Protein AF-A0A8W7PNG7-F1 (afdb_monomer)

Organism: Anopheles coluzzii (NCBI:txid1518534)

Sequence (79 aa):
MIFHFAVMAADKANKIGCAISQWPENGNPYLYLVCNYSFTDIVGLPMYAKGEPCSGCTKGCNSAYEGLCNPDEPVSVPY

Radius of gyration: 16.41 Å; Cα contacts (8 Å, |Δi|>4): 103; chains: 1; bounding box: 40×31×42 Å

Secondary structure (DSSP, 8-state):
--HHHHHHT-TT---EEEEEEEEEETTEEEEEEEEEESS---TTS-SS--SSTTTT-SS-B-SSSTT-B-TT-------

InterPro domains:
  IPR035940 CAP superfamily [G3DSA:3.40.33.10] (1-77)
  IPR035940 CAP superfamily [SSF55797] (1-51)

Nearest PDB structures (foldseek):
  3u3n-assembly1_C  TM=9.551E-01  e=9.256E-03  Tabanus yao
  6xbw-assembly1_H  TM=4.512E-01  e=3.102E+00  Bos taurus
  8trj-assembly1_A  TM=4.825E-01  e=6.734E+00  Rattus
  7usy-assembly1_J  TM=6.500E-01  e=9.302E+00  Caenorhabditis elegans

pLDDT: mean 91.66, std 8.21, range [55.72, 98.19]

Solvent-accessible surface area (backbone atoms only — not comparable to full-atom values): 5208 Å² total; per-residue (Å²): 131,58,67,71,53,46,41,73,60,22,70,52,40,90,48,74,52,72,51,77,50,74,51,74,57,98,89,40,85,43,76,48,80,49,73,50,55,71,39,73,82,49,94,93,54,76,53,51,86,88,74,66,71,36,74,84,42,89,68,37,62,27,90,88,44,84,66,33,51,31,94,84,46,85,69,72,77,91,127

Foldseek 3Di:
DVQVVLLVQALLWLDKDKDWDWDDDPNDIDIDIDMDTPDGDDPPDHRDDDDDQCPPFPQGADPVDTSDHDSPTDRDDDD

Structure (mmCIF, N/CA/C/O backbone):
data_AF-A0A8W7PNG7-F1
#
_entry.id   AF-A0A8W7PNG7-F1
#
loop_
_atom_site.group_PDB
_atom_site.id
_atom_site.type_symbol
_atom_site.label_atom_id
_atom_site.label_alt_id
_atom_site.label_comp_id
_atom_site.label_asym_id
_atom_site.label_entity_id
_atom_site.label_seq_id
_atom_site.pdbx_PDB_ins_code
_atom_site.Cartn_x
_atom_site.Cartn_y
_atom_site.Cartn_z
_atom_site.occupancy
_atom_site.B_iso_or_equiv
_atom_site.auth_seq_id
_atom_site.auth_comp_id
_atom_site.auth_asym_id
_atom_site.auth_atom_id
_atom_site.pdbx_PDB_model_num
ATOM 1 N N . MET A 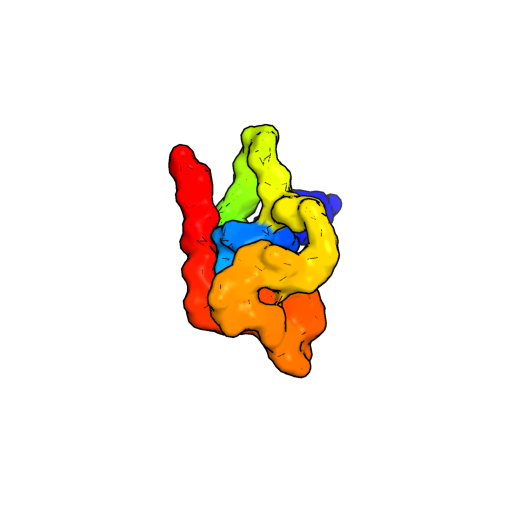1 1 ? 15.294 4.746 0.904 1.00 59.38 1 MET A N 1
ATOM 2 C CA . MET A 1 1 ? 14.194 3.950 0.317 1.00 59.38 1 MET A CA 1
ATOM 3 C C . MET A 1 1 ? 12.921 4.130 1.153 1.00 59.38 1 MET A C 1
ATOM 5 O O . MET A 1 1 ? 12.455 3.183 1.761 1.00 59.38 1 MET A O 1
ATOM 9 N N . ILE A 1 2 ? 12.395 5.358 1.254 1.00 77.50 2 ILE A N 1
ATOM 10 C CA . ILE A 1 2 ? 11.266 5.670 2.157 1.00 77.50 2 ILE A CA 1
ATOM 11 C C . ILE A 1 2 ? 9.920 5.686 1.427 1.00 77.50 2 ILE A C 1
ATOM 13 O O . ILE A 1 2 ? 8.949 5.155 1.942 1.00 77.50 2 ILE A O 1
ATOM 17 N N . PHE A 1 3 ? 9.900 6.190 0.192 1.00 78.94 3 PHE A N 1
ATOM 18 C CA . PHE A 1 3 ? 8.706 6.299 -0.650 1.00 78.94 3 PHE A CA 1
ATOM 19 C C . PHE A 1 3 ? 8.029 4.944 -0.914 1.00 78.94 3 PHE A C 1
ATOM 21 O O . PHE A 1 3 ? 6.838 4.785 -0.671 1.00 78.94 3 PHE A O 1
ATOM 28 N N . HIS A 1 4 ? 8.810 3.932 -1.314 1.00 88.38 4 HIS A N 1
ATOM 29 C CA . HIS A 1 4 ? 8.292 2.580 -1.553 1.00 88.38 4 HIS A CA 1
ATOM 30 C C . HIS A 1 4 ? 7.650 1.970 -0.301 1.00 88.38 4 HIS A C 1
ATOM 32 O O . HIS A 1 4 ? 6.597 1.355 -0.390 1.00 88.38 4 HIS A O 1
ATOM 38 N N . PHE A 1 5 ? 8.268 2.148 0.871 1.00 90.00 5 PHE A N 1
ATOM 39 C CA . PHE A 1 5 ? 7.685 1.677 2.126 1.00 90.00 5 PHE A CA 1
ATOM 40 C C . PHE A 1 5 ? 6.424 2.460 2.490 1.00 90.00 5 PHE A C 1
ATOM 42 O O . PHE A 1 5 ? 5.433 1.869 2.901 1.00 90.00 5 PHE A O 1
ATOM 49 N N . ALA A 1 6 ? 6.460 3.780 2.313 1.00 91.19 6 ALA A N 1
ATOM 50 C CA . ALA A 1 6 ? 5.365 4.659 2.672 1.00 91.19 6 ALA A CA 1
ATOM 51 C C . ALA A 1 6 ? 4.076 4.249 1.944 1.00 91.19 6 ALA A C 1
ATOM 53 O O . ALA A 1 6 ? 3.084 3.975 2.608 1.00 91.19 6 ALA A O 1
ATOM 54 N N . VAL A 1 7 ? 4.113 4.075 0.618 1.00 91.81 7 VAL A N 1
ATOM 55 C CA . VAL A 1 7 ? 2.923 3.655 -0.144 1.00 91.81 7 VAL A CA 1
ATOM 56 C C . VAL A 1 7 ? 2.422 2.253 0.240 1.00 91.81 7 VAL A C 1
ATOM 58 O O . VAL A 1 7 ? 1.216 2.025 0.262 1.00 91.81 7 VAL A O 1
ATOM 61 N N . MET A 1 8 ? 3.319 1.329 0.615 1.00 93.44 8 MET A N 1
ATOM 62 C CA . MET A 1 8 ? 2.936 -0.005 1.104 1.00 93.44 8 MET A CA 1
ATOM 63 C C . MET A 1 8 ? 2.238 0.033 2.469 1.00 93.44 8 MET A C 1
ATOM 65 O O . MET A 1 8 ? 1.419 -0.833 2.755 1.00 93.44 8 MET A O 1
ATOM 69 N N . ALA A 1 9 ? 2.574 1.007 3.315 1.00 92.75 9 ALA A N 1
ATOM 70 C CA . ALA A 1 9 ? 2.057 1.138 4.675 1.00 92.75 9 ALA A CA 1
ATOM 71 C C . ALA A 1 9 ? 0.839 2.076 4.782 1.00 92.75 9 ALA A C 1
ATOM 73 O O . ALA A 1 9 ? 0.434 2.426 5.890 1.00 92.75 9 ALA A O 1
ATOM 74 N N . ALA A 1 10 ? 0.284 2.532 3.657 1.00 92.75 10 ALA A N 1
ATOM 75 C CA . ALA A 1 10 ? -0.847 3.449 3.652 1.00 92.75 10 ALA A CA 1
ATOM 76 C C . ALA A 1 10 ? -2.129 2.767 4.152 1.00 92.75 10 ALA A C 1
ATOM 78 O O . ALA A 1 10 ? -2.607 1.826 3.522 1.00 92.75 10 ALA A O 1
ATOM 79 N N . ASP A 1 11 ? -2.766 3.304 5.200 1.00 92.88 11 ASP A N 1
ATOM 80 C CA . ASP A 1 11 ? -4.082 2.810 5.664 1.00 92.88 11 ASP A CA 1
ATOM 81 C C . ASP A 1 11 ? -5.216 3.085 4.655 1.00 92.88 11 ASP A C 1
ATOM 83 O O . ASP A 1 11 ? -6.319 2.557 4.773 1.00 92.88 11 ASP A O 1
ATOM 87 N N . LYS A 1 12 ? -4.917 3.881 3.622 1.00 91.38 12 LYS A N 1
ATOM 88 C CA . LYS A 1 12 ? -5.802 4.259 2.509 1.00 91.38 12 LYS A CA 1
ATOM 89 C C . LYS A 1 12 ? -5.626 3.355 1.286 1.00 91.38 12 LYS A C 1
ATOM 91 O O . LYS A 1 12 ? -6.251 3.600 0.254 1.00 91.38 12 LYS A O 1
ATOM 96 N N . ALA A 1 13 ? -4.774 2.331 1.359 1.00 92.56 13 ALA A N 1
ATOM 97 C CA . ALA A 1 13 ? -4.563 1.370 0.283 1.00 92.56 13 ALA A CA 1
ATOM 98 C C . ALA A 1 13 ? -5.027 -0.033 0.700 1.00 92.56 13 ALA A C 1
ATOM 100 O O . ALA A 1 13 ? -4.536 -0.589 1.674 1.00 92.56 13 ALA A O 1
ATOM 101 N N . ASN A 1 14 ? -5.931 -0.641 -0.074 1.00 92.88 14 ASN A N 1
ATOM 102 C CA . ASN A 1 14 ? -6.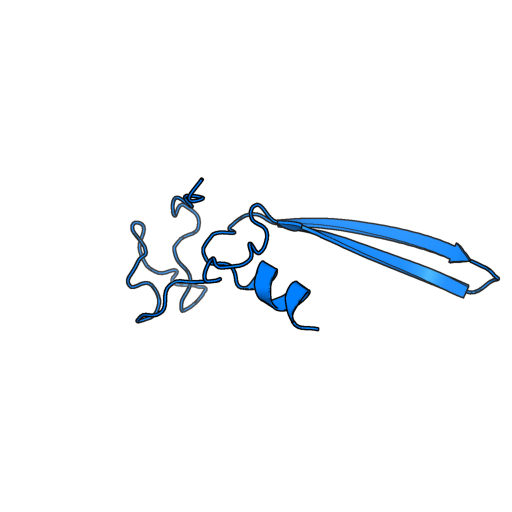327 -2.049 0.104 1.00 92.88 14 ASN A CA 1
ATOM 103 C C . ASN A 1 14 ? -6.244 -2.882 -1.179 1.00 92.88 14 ASN A C 1
ATO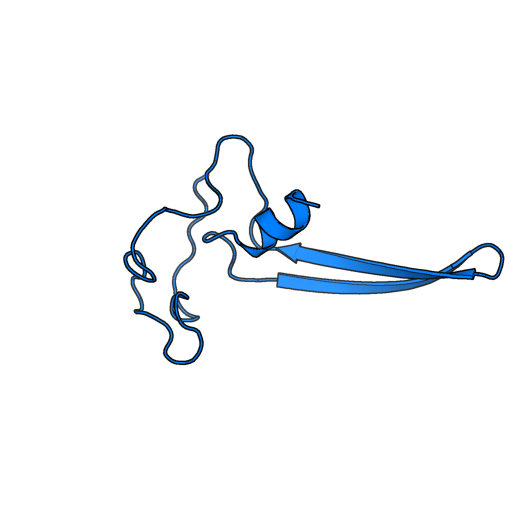M 105 O O . ASN A 1 14 ? -6.594 -4.062 -1.174 1.00 92.88 14 ASN A O 1
ATOM 109 N N . LYS A 1 15 ? -5.801 -2.290 -2.292 1.00 93.38 15 LYS A N 1
ATOM 110 C CA . LYS A 1 15 ? -5.584 -3.006 -3.550 1.00 93.38 15 LYS A CA 1
ATOM 111 C C . LYS A 1 15 ? -4.211 -2.670 -4.099 1.00 93.38 15 LYS A C 1
ATOM 113 O O . LYS A 1 15 ? -3.796 -1.512 -4.104 1.00 93.38 15 LYS A O 1
ATOM 118 N N . ILE A 1 16 ? -3.551 -3.702 -4.604 1.00 95.69 16 ILE A N 1
ATOM 119 C CA . ILE A 1 16 ? -2.257 -3.628 -5.267 1.00 95.69 16 ILE A CA 1
ATOM 120 C C . ILE A 1 16 ? -2.310 -4.477 -6.538 1.00 95.69 16 ILE A C 1
ATOM 122 O O . ILE A 1 16 ? -2.901 -5.557 -6.548 1.00 95.69 16 ILE A O 1
ATOM 126 N N . GLY A 1 17 ? -1.706 -3.986 -7.614 1.00 97.75 17 GLY A N 1
ATOM 127 C CA . GLY A 1 17 ? -1.495 -4.737 -8.847 1.00 97.75 17 GLY A CA 1
ATOM 128 C C . GLY A 1 17 ? -0.061 -4.556 -9.316 1.00 97.75 17 GLY A C 1
ATOM 129 O O . GLY A 1 17 ? 0.389 -3.423 -9.456 1.00 97.75 17 GLY A O 1
ATOM 130 N N . CYS A 1 18 ? 0.654 -5.652 -9.558 1.00 97.94 18 CYS A N 1
ATOM 131 C CA . CYS A 1 18 ? 2.063 -5.613 -9.941 1.00 97.94 18 CYS A CA 1
ATOM 132 C C . CYS A 1 18 ? 2.301 -6.257 -11.306 1.00 97.94 18 CYS A C 1
ATOM 134 O O . CYS A 1 18 ? 1.589 -7.177 -11.708 1.00 97.94 18 CYS A O 1
ATOM 136 N N . ALA A 1 19 ? 3.340 -5.795 -11.993 1.00 98.19 19 ALA A N 1
ATOM 137 C CA . ALA A 1 19 ? 3.820 -6.349 -13.247 1.00 98.19 19 ALA A CA 1
ATOM 138 C C . ALA A 1 19 ? 5.349 -6.395 -13.247 1.00 98.19 19 ALA A C 1
ATOM 140 O O . ALA A 1 19 ? 6.013 -5.549 -12.646 1.00 98.19 19 ALA A O 1
ATOM 141 N N . ILE A 1 20 ? 5.899 -7.390 -13.942 1.00 97.62 20 ILE A N 1
ATOM 142 C CA . ILE A 1 20 ? 7.339 -7.552 -14.127 1.00 97.62 20 ILE A CA 1
ATOM 143 C C . ILE A 1 20 ? 7.631 -7.541 -15.623 1.00 97.62 20 ILE A C 1
ATOM 145 O O . ILE A 1 20 ? 7.027 -8.303 -16.377 1.00 97.62 20 ILE A O 1
ATOM 149 N N . SER A 1 21 ? 8.581 -6.707 -16.035 1.00 97.38 21 SER A N 1
ATOM 150 C CA . SER A 1 21 ? 9.171 -6.724 -17.373 1.00 97.38 21 SER A CA 1
ATOM 151 C C . SER A 1 21 ? 10.632 -7.155 -17.286 1.00 97.38 21 SER A C 1
ATOM 153 O O . SER A 1 21 ? 11.339 -6.769 -16.354 1.00 97.38 21 SER A O 1
ATOM 155 N N . GLN A 1 22 ? 11.076 -7.971 -18.239 1.00 96.81 22 GLN A N 1
ATOM 156 C CA . GLN A 1 22 ? 12.449 -8.465 -18.318 1.00 96.81 22 GLN A CA 1
ATOM 157 C C . GLN A 1 22 ? 12.975 -8.271 -19.738 1.00 96.81 22 GLN A C 1
ATOM 159 O O . GLN A 1 22 ? 12.291 -8.620 -20.700 1.00 96.81 22 GLN A O 1
ATOM 164 N N . TRP A 1 23 ? 14.181 -7.724 -19.874 1.00 96.56 23 TRP A N 1
ATOM 165 C CA . TRP A 1 23 ? 14.833 -7.529 -21.170 1.00 96.56 23 TRP A CA 1
ATOM 166 C C . TRP A 1 23 ? 16.360 -7.541 -21.026 1.00 96.56 23 TRP A C 1
ATOM 168 O O . TRP A 1 23 ? 16.878 -7.239 -19.952 1.00 96.56 23 TRP A O 1
ATOM 178 N N . PRO A 1 24 ? 17.108 -7.895 -22.081 1.00 96.25 24 PRO A N 1
ATOM 179 C CA . PRO A 1 24 ? 18.552 -7.716 -22.105 1.00 96.25 24 PRO A CA 1
ATOM 180 C C . PRO A 1 24 ? 18.927 -6.285 -22.526 1.00 96.25 24 PRO A C 1
ATOM 182 O O . PRO A 1 24 ? 18.352 -5.738 -23.465 1.00 96.25 24 PRO A O 1
ATOM 185 N N . GLU A 1 25 ? 19.944 -5.700 -21.899 1.00 95.31 25 GLU A N 1
ATOM 186 C CA . GLU A 1 25 ? 20.559 -4.434 -22.320 1.00 95.31 25 GLU A CA 1
ATOM 187 C C . GLU A 1 25 ? 22.085 -4.549 -22.174 1.00 95.31 25 GLU A C 1
ATOM 189 O O . GLU A 1 25 ? 22.607 -4.910 -21.119 1.00 95.31 25 GLU A O 1
ATOM 194 N N . ASN A 1 26 ? 22.816 -4.334 -23.274 1.00 94.31 26 ASN A N 1
ATOM 195 C CA . ASN A 1 26 ? 24.275 -4.518 -23.363 1.00 94.31 26 ASN A CA 1
ATOM 196 C C . ASN A 1 26 ? 24.785 -5.886 -22.851 1.00 94.31 26 ASN A C 1
ATOM 198 O O . ASN A 1 26 ? 25.852 -5.976 -22.249 1.00 94.31 26 ASN A O 1
ATOM 202 N N . GLY A 1 27 ? 24.015 -6.957 -23.080 1.00 92.19 27 GLY A N 1
ATOM 203 C CA . GLY A 1 27 ? 24.353 -8.319 -22.644 1.00 92.19 27 GLY A CA 1
ATOM 204 C C . GLY A 1 27 ? 24.017 -8.631 -21.181 1.00 92.19 27 GLY A C 1
ATOM 205 O O . GLY A 1 27 ? 24.138 -9.784 -20.775 1.00 92.19 27 GLY A O 1
ATOM 206 N N . ASN A 1 28 ? 23.543 -7.648 -20.410 1.00 94.44 28 ASN A N 1
ATOM 207 C CA . ASN A 1 28 ? 23.089 -7.847 -19.037 1.00 94.44 28 ASN A CA 1
ATOM 208 C C . ASN A 1 28 ? 21.568 -8.062 -18.995 1.00 94.44 28 ASN A C 1
ATOM 210 O O . ASN A 1 28 ? 20.840 -7.368 -19.708 1.00 94.44 28 ASN A O 1
ATOM 214 N N . PRO A 1 29 ? 21.061 -8.988 -18.165 1.00 94.00 29 PRO A N 1
ATOM 215 C CA . PRO A 1 29 ? 19.631 -9.132 -17.934 1.00 94.00 29 PRO A CA 1
ATOM 216 C C . PRO A 1 29 ? 19.124 -8.026 -16.998 1.00 94.00 29 PRO A C 1
ATOM 218 O O . PRO A 1 29 ? 19.654 -7.837 -15.903 1.00 94.00 29 PRO A O 1
ATOM 221 N N . TYR A 1 30 ? 18.069 -7.329 -17.409 1.00 96.75 30 TYR A N 1
ATOM 222 C CA . TYR A 1 30 ? 17.357 -6.343 -16.602 1.00 96.75 30 TYR A CA 1
ATOM 223 C C . TYR A 1 30 ? 15.992 -6.876 -16.191 1.00 96.75 30 TYR A C 1
ATOM 225 O O . TYR A 1 30 ? 15.316 -7.578 -16.946 1.00 96.75 30 TYR A O 1
ATOM 233 N N . LEU A 1 31 ? 15.590 -6.506 -14.977 1.00 96.75 31 LEU A N 1
ATOM 234 C CA . LEU A 1 31 ? 14.285 -6.802 -14.411 1.00 96.75 31 LEU A CA 1
ATOM 235 C C . LEU A 1 31 ? 13.690 -5.516 -13.853 1.00 96.75 31 LEU A C 1
ATOM 237 O O . LEU A 1 31 ? 14.326 -4.812 -13.069 1.00 96.75 31 LEU A O 1
ATOM 241 N N . TYR A 1 32 ? 12.449 -5.241 -14.230 1.00 96.06 32 TYR A N 1
ATOM 242 C CA . TYR A 1 32 ? 11.703 -4.090 -13.757 1.00 96.06 32 TYR A CA 1
ATOM 243 C C . TYR A 1 32 ? 10.375 -4.538 -13.167 1.00 96.06 32 TYR A C 1
ATOM 245 O O . TYR A 1 32 ? 9.486 -4.995 -13.885 1.00 96.06 32 TYR A O 1
ATOM 253 N N . LEU A 1 33 ? 10.272 -4.425 -11.844 1.00 95.62 33 LEU A N 1
ATOM 254 C CA . LEU A 1 33 ? 9.062 -4.686 -11.076 1.00 95.62 33 LEU A CA 1
ATOM 255 C C . LEU A 1 33 ? 8.379 -3.355 -10.768 1.00 95.62 33 LEU A C 1
ATOM 257 O O . LEU A 1 33 ? 8.975 -2.473 -10.152 1.00 95.62 33 LEU A O 1
ATOM 261 N N . VAL A 1 34 ? 7.116 -3.243 -11.162 1.00 95.81 34 VAL A N 1
ATOM 262 C CA . VAL A 1 34 ? 6.266 -2.086 -10.875 1.00 95.81 34 VAL A CA 1
ATOM 263 C C . VAL A 1 34 ? 5.008 -2.568 -10.179 1.00 95.81 34 VAL A C 1
ATOM 265 O O . VAL A 1 34 ? 4.399 -3.542 -10.614 1.00 95.81 34 VAL A O 1
ATOM 268 N N . CYS A 1 35 ? 4.604 -1.866 -9.125 1.00 96.06 35 CYS A N 1
ATOM 269 C CA . CYS A 1 35 ? 3.334 -2.083 -8.448 1.00 96.06 35 CYS A CA 1
ATOM 270 C C . CYS A 1 35 ? 2.538 -0.780 -8.416 1.00 96.06 35 CYS A C 1
ATOM 272 O O . CYS A 1 35 ? 3.053 0.258 -8.003 1.00 96.06 35 CYS A O 1
ATOM 274 N N . ASN A 1 36 ? 1.275 -0.866 -8.814 1.00 95.44 36 ASN A N 1
ATOM 275 C CA . ASN A 1 36 ? 0.277 0.176 -8.648 1.00 95.44 36 ASN A CA 1
ATOM 276 C C . ASN A 1 36 ? -0.537 -0.112 -7.388 1.00 95.44 36 ASN A C 1
ATOM 278 O O . ASN A 1 36 ? -0.971 -1.244 -7.170 1.00 95.44 36 ASN A O 1
ATOM 282 N N . TYR A 1 37 ? -0.779 0.925 -6.598 1.00 93.44 37 TYR A N 1
ATOM 283 C CA . TYR A 1 37 ? -1.561 0.877 -5.367 1.00 93.44 37 TYR A CA 1
ATOM 284 C C . TYR A 1 37 ? -2.854 1.672 -5.570 1.00 93.44 37 TYR A C 1
ATOM 286 O O . TYR A 1 37 ? -2.882 2.621 -6.354 1.00 93.44 37 TYR A O 1
ATOM 294 N N . SER A 1 38 ? -3.932 1.319 -4.867 1.00 92.31 38 SER A N 1
ATOM 295 C CA . SER A 1 38 ? -5.189 2.088 -4.914 1.00 92.31 38 SER A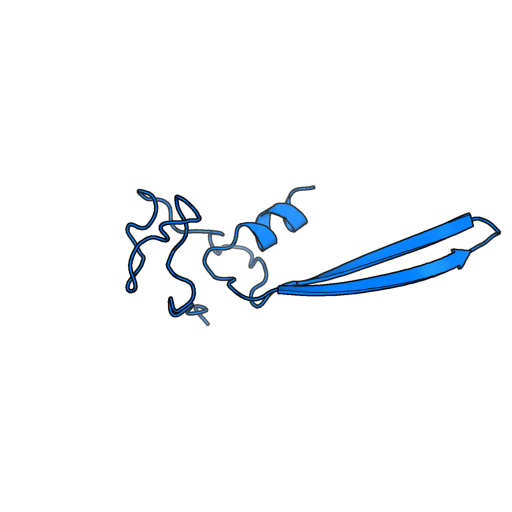 CA 1
ATOM 296 C C . SER A 1 38 ? -5.075 3.499 -4.331 1.00 92.31 38 SER A C 1
ATOM 298 O O . SER A 1 38 ? -5.999 4.294 -4.477 1.00 92.31 38 SER A O 1
ATOM 300 N N . PHE A 1 39 ? -3.961 3.795 -3.665 1.00 91.62 39 PHE A N 1
ATOM 301 C CA . PHE A 1 39 ? -3.624 5.090 -3.100 1.00 91.62 39 PHE A CA 1
ATOM 302 C C . PHE A 1 39 ? -2.122 5.348 -3.255 1.00 91.62 39 PHE A C 1
ATOM 3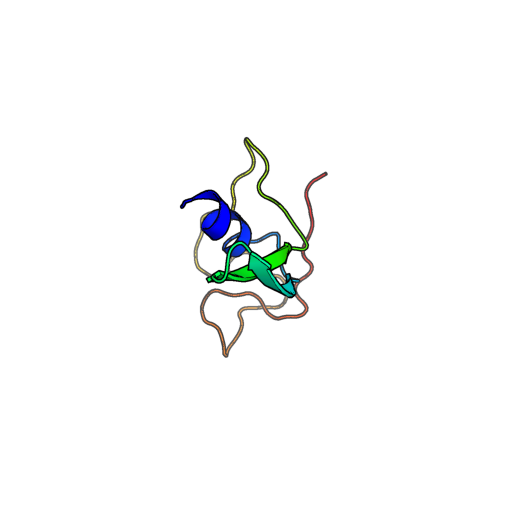04 O O . PHE A 1 39 ? -1.335 4.406 -3.285 1.00 91.62 39 PHE A O 1
ATOM 311 N N . THR A 1 40 ? -1.729 6.616 -3.348 1.00 89.12 40 THR A N 1
ATOM 312 C CA . THR A 1 40 ? -0.327 7.055 -3.399 1.00 89.12 40 THR A CA 1
ATOM 313 C C . THR A 1 40 ? -0.054 7.987 -2.235 1.00 89.12 40 THR A C 1
ATOM 315 O O . THR A 1 40 ? -0.967 8.639 -1.742 1.00 89.12 40 THR A O 1
ATOM 318 N N . ASP A 1 41 ? 1.192 8.094 -1.802 1.00 86.81 41 ASP A N 1
ATOM 319 C CA . ASP A 1 41 ? 1.574 9.101 -0.824 1.00 86.81 41 ASP A CA 1
ATOM 320 C C . ASP A 1 41 ? 1.298 10.525 -1.342 1.00 86.81 41 ASP A C 1
ATOM 322 O O . ASP A 1 41 ? 1.545 10.863 -2.499 1.00 86.81 41 ASP A O 1
ATOM 326 N N . ILE A 1 42 ? 0.754 11.368 -0.464 1.00 87.94 42 ILE A N 1
ATOM 327 C CA . ILE A 1 42 ? 0.430 12.765 -0.757 1.00 87.94 42 ILE A CA 1
ATOM 328 C C . ILE A 1 42 ? 1.124 13.625 0.291 1.00 87.94 42 ILE A C 1
ATOM 330 O O . ILE A 1 42 ? 0.977 13.400 1.494 1.00 87.94 42 ILE A O 1
ATOM 334 N N . VAL A 1 43 ? 1.884 14.623 -0.161 1.00 88.25 43 VAL A N 1
ATOM 335 C CA . VAL A 1 43 ? 2.598 15.545 0.730 1.00 88.25 43 VAL A CA 1
ATOM 336 C C . VAL A 1 43 ? 1.609 16.228 1.675 1.00 88.25 43 VAL A C 1
ATOM 338 O O . VAL A 1 43 ? 0.617 16.805 1.241 1.00 88.25 43 VAL A O 1
ATOM 341 N N . GLY A 1 44 ? 1.895 16.170 2.978 1.00 88.00 44 GLY A N 1
ATOM 342 C CA . GLY A 1 44 ? 1.044 16.744 4.023 1.00 88.00 44 GLY A CA 1
ATOM 343 C C . GLY A 1 44 ? -0.074 15.822 4.519 1.00 88.00 44 GLY A C 1
ATOM 344 O O . GLY A 1 44 ? -0.668 16.124 5.553 1.00 88.00 44 GLY A O 1
ATOM 345 N N . LEU A 1 45 ? -0.326 14.684 3.862 1.00 88.88 45 LEU A N 1
ATOM 346 C CA . LEU A 1 45 ? -1.267 13.678 4.346 1.00 88.88 45 LEU A CA 1
ATOM 347 C C . LEU A 1 45 ? -0.524 12.581 5.132 1.00 88.88 45 LEU A C 1
ATOM 349 O O . LEU A 1 45 ? 0.445 12.011 4.624 1.00 88.88 45 LEU A O 1
ATOM 353 N N . PRO A 1 46 ? -0.957 12.243 6.360 1.00 91.00 46 PRO A N 1
ATOM 354 C CA . PRO A 1 46 ? -0.356 11.145 7.104 1.00 91.00 46 PRO A CA 1
ATOM 355 C C . PRO A 1 46 ? -0.622 9.805 6.413 1.00 91.00 46 PRO A C 1
ATOM 357 O O . PRO A 1 46 ? -1.719 9.550 5.900 1.00 91.00 46 PRO A O 1
ATOM 360 N N . MET A 1 47 ? 0.385 8.930 6.447 1.00 90.88 47 MET A N 1
ATOM 361 C CA . MET A 1 47 ? 0.312 7.626 5.787 1.00 90.88 47 MET A CA 1
ATOM 362 C C . MET A 1 47 ? -0.737 6.716 6.422 1.00 90.88 47 MET A C 1
ATOM 364 O O . MET A 1 47 ? -1.486 6.045 5.720 1.00 90.88 47 MET A O 1
ATOM 368 N N . TYR A 1 48 ? -0.829 6.771 7.747 1.00 92.12 48 TYR A N 1
ATOM 369 C CA . TYR A 1 48 ? -1.851 6.101 8.530 1.00 92.12 48 TYR A CA 1
ATOM 370 C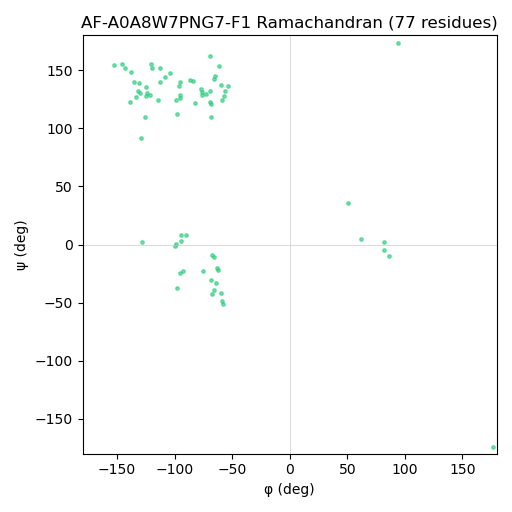 C . TYR A 1 48 ? -2.227 6.928 9.758 1.00 92.12 48 TYR A C 1
ATOM 372 O O . TYR A 1 48 ? -1.436 7.748 10.242 1.00 92.12 48 TYR A O 1
ATOM 380 N N . ALA A 1 49 ? -3.439 6.727 10.267 1.00 92.12 49 ALA A N 1
ATOM 381 C CA . ALA A 1 49 ? -3.851 7.282 11.547 1.00 92.12 49 ALA A CA 1
ATOM 382 C C . ALA A 1 49 ? -3.090 6.600 12.697 1.00 92.12 49 ALA A C 1
ATOM 384 O O . ALA A 1 49 ? -2.998 5.377 12.771 1.00 92.12 49 ALA A O 1
ATOM 385 N N . LYS A 1 50 ? -2.542 7.396 13.622 1.00 93.19 50 LYS A N 1
ATOM 386 C CA . LYS A 1 50 ? -1.904 6.868 14.833 1.00 93.19 50 LYS A CA 1
ATOM 387 C C . LYS A 1 50 ? -2.977 6.429 15.833 1.00 93.19 50 LYS A C 1
ATOM 389 O O . LYS A 1 50 ? -3.853 7.224 16.162 1.00 93.19 50 LYS A O 1
ATOM 394 N N . GLY A 1 51 ? -2.851 5.224 16.381 1.00 94.69 51 GLY A N 1
ATOM 395 C CA . GLY A 1 51 ? -3.755 4.700 17.403 1.00 94.69 51 GLY A CA 1
ATOM 396 C C . GLY A 1 51 ? -3.427 3.260 17.779 1.00 94.69 51 GLY A C 1
ATOM 397 O O . GLY A 1 51 ? -2.422 2.715 17.319 1.00 94.69 51 GLY A O 1
ATOM 398 N N . GLU A 1 52 ? -4.282 2.667 18.612 1.00 96.19 52 GLU A N 1
ATOM 399 C CA . GLU A 1 52 ? -4.236 1.228 18.874 1.00 96.19 52 GLU A CA 1
ATOM 400 C C . GLU A 1 52 ? -4.579 0.449 17.594 1.00 96.19 52 GLU A C 1
ATOM 402 O O . GLU A 1 52 ? -5.420 0.904 16.806 1.00 96.19 52 GLU A O 1
ATOM 407 N N . PRO A 1 53 ? -3.965 -0.723 17.358 1.00 95.12 53 PRO A N 1
ATOM 408 C CA . PRO A 1 53 ? -4.245 -1.511 16.168 1.00 95.12 53 PRO A CA 1
ATOM 409 C C . PRO A 1 53 ? -5.744 -1.785 16.017 1.00 95.12 53 PRO A C 1
ATOM 411 O O . PRO A 1 53 ? -6.440 -2.105 16.979 1.00 95.12 53 PRO A O 1
ATOM 414 N N . CYS A 1 54 ? -6.245 -1.642 14.792 1.00 94.62 54 CYS A N 1
ATOM 415 C CA . CYS A 1 54 ? -7.650 -1.835 14.444 1.00 94.62 54 CYS A CA 1
ATOM 416 C C . CYS A 1 54 ? -8.675 -0.897 15.115 1.00 94.62 54 CYS A C 1
ATOM 418 O O . CYS A 1 54 ? -9.872 -1.058 14.872 1.00 94.62 54 CYS A O 1
ATOM 420 N N . SER A 1 55 ? -8.266 0.111 15.898 1.00 95.38 55 SER A N 1
ATOM 421 C CA . SER A 1 55 ? -9.214 0.992 16.604 1.00 95.38 55 SER A CA 1
ATOM 422 C C . SER A 1 55 ? -10.122 1.805 15.672 1.00 95.38 55 SER A C 1
ATOM 424 O O . SER A 1 55 ? -11.153 2.307 16.109 1.00 95.38 55 SER A O 1
ATOM 426 N N . GLY A 1 56 ? -9.727 1.963 14.405 1.00 93.12 56 GLY A N 1
ATOM 427 C CA . GLY A 1 56 ? -10.500 2.645 13.363 1.00 93.12 56 GLY A CA 1
ATOM 428 C C . GLY A 1 56 ? -11.271 1.724 12.409 1.00 93.12 56 GLY A C 1
ATOM 429 O O . GLY A 1 56 ? -11.937 2.240 11.519 1.00 93.12 56 GLY A O 1
ATOM 430 N N . CYS A 1 57 ? -11.188 0.397 12.553 1.00 94.81 57 CYS A N 1
ATOM 431 C CA . CYS A 1 57 ? -11.862 -0.531 11.640 1.00 94.81 57 CYS A CA 1
ATOM 432 C C . CYS A 1 57 ? -13.366 -0.613 11.939 1.00 94.81 57 CYS A C 1
ATOM 434 O O . CYS A 1 57 ? -13.776 -0.807 13.084 1.00 94.81 57 CYS A O 1
ATOM 436 N N . THR A 1 58 ? -14.199 -0.552 10.904 1.00 95.62 58 THR A N 1
ATOM 437 C CA . THR A 1 58 ? -15.662 -0.669 10.990 1.00 95.62 58 THR A CA 1
ATOM 438 C C . THR A 1 58 ? -16.159 -2.099 10.795 1.00 95.62 58 THR A C 1
ATOM 440 O O . THR A 1 58 ? -17.249 -2.443 11.255 1.00 95.62 58 THR A O 1
ATOM 443 N N . LYS A 1 59 ? -15.369 -2.952 10.135 1.00 96.50 59 LYS A N 1
ATOM 444 C CA . LYS A 1 59 ? -15.670 -4.371 9.893 1.00 96.50 59 LYS A CA 1
ATOM 445 C C . LYS A 1 59 ? -14.986 -5.308 10.878 1.00 96.50 59 LYS A C 1
ATOM 447 O O . LYS A 1 59 ? -15.188 -6.517 10.807 1.00 96.50 59 LYS A O 1
ATOM 452 N N . GLY A 1 60 ? -14.232 -4.755 11.824 1.00 95.75 60 GLY A N 1
ATOM 453 C CA . GLY A 1 60 ? -13.470 -5.499 12.821 1.00 95.75 60 GLY A CA 1
ATOM 454 C C . GLY A 1 60 ? -12.018 -5.745 12.413 1.00 95.75 60 GLY A C 1
ATOM 455 O O . GLY A 1 60 ? -11.589 -5.425 11.303 1.00 95.75 60 GLY A O 1
ATOM 456 N N . CYS A 1 61 ? -11.260 -6.294 13.359 1.00 96.88 61 CYS A N 1
ATOM 457 C CA . CYS A 1 61 ? -9.847 -6.617 13.192 1.00 96.88 61 CYS A CA 1
ATOM 458 C C . CYS A 1 61 ? -9.683 -8.010 12.581 1.00 96.88 61 CYS A C 1
ATOM 460 O O . CYS A 1 61 ? -10.417 -8.940 12.928 1.00 96.88 61 CYS A O 1
ATOM 462 N N . ASN A 1 62 ? -8.712 -8.154 11.689 1.00 97.38 62 ASN A N 1
ATOM 463 C CA . ASN A 1 62 ? -8.457 -9.393 10.979 1.00 97.38 62 ASN A CA 1
ATOM 464 C C . ASN A 1 62 ? -7.834 -10.447 11.904 1.00 97.38 62 ASN A C 1
ATOM 466 O O . ASN A 1 62 ? -6.831 -10.198 12.567 1.00 97.38 62 ASN A O 1
ATOM 470 N N . SER A 1 63 ? -8.406 -11.652 11.923 1.00 96.19 63 SER A N 1
ATOM 471 C CA . SER A 1 63 ? -7.929 -12.745 12.779 1.00 96.19 63 SER A CA 1
ATOM 472 C C . SER A 1 63 ? -6.642 -13.409 12.283 1.00 96.19 63 SER A C 1
ATOM 474 O O . SER A 1 63 ? -5.959 -14.065 13.062 1.00 96.19 63 SER A O 1
ATOM 476 N N . ALA A 1 64 ? -6.336 -13.299 10.987 1.00 97.62 64 ALA A N 1
ATOM 477 C CA . ALA A 1 64 ? -5.141 -13.875 10.371 1.00 97.62 64 ALA A CA 1
ATOM 478 C C . ALA A 1 64 ? -3.981 -12.872 10.276 1.00 97.62 64 ALA A C 1
ATOM 480 O O . ALA A 1 64 ? -2.823 -13.283 10.218 1.00 97.62 64 ALA A O 1
ATOM 481 N N . TYR A 1 65 ? -4.289 -11.573 10.261 1.00 96.19 65 TYR A N 1
ATOM 482 C CA . TYR A 1 65 ? -3.311 -10.499 10.111 1.00 96.19 65 TYR A CA 1
ATOM 483 C C . TYR A 1 65 ? -3.490 -9.460 11.215 1.00 96.19 65 TYR A C 1
ATOM 485 O O . TYR A 1 65 ? -4.271 -8.516 11.084 1.00 96.19 65 TYR A O 1
ATOM 493 N N . GLU A 1 66 ? -2.758 -9.646 12.312 1.00 94.56 66 GLU A N 1
ATOM 494 C CA . GLU A 1 66 ? -2.813 -8.750 13.463 1.00 94.56 66 GLU A CA 1
ATOM 495 C C . GLU A 1 66 ? -2.504 -7.301 13.056 1.00 94.56 66 GLU A C 1
ATOM 497 O O . GLU A 1 66 ? -1.546 -7.020 12.335 1.00 94.56 66 GLU A O 1
ATOM 502 N N . GLY A 1 67 ? -3.355 -6.379 13.509 1.00 94.06 67 GLY A N 1
ATOM 503 C CA . GLY A 1 67 ? -3.245 -4.952 13.220 1.00 94.06 67 GLY A CA 1
ATOM 504 C C . GLY A 1 67 ? -3.804 -4.495 11.872 1.00 94.06 67 GLY A C 1
ATOM 505 O O . GLY A 1 67 ? -3.750 -3.298 11.594 1.00 94.06 67 GLY A O 1
ATOM 506 N N . LEU A 1 68 ? -4.387 -5.392 11.068 1.00 96.38 68 LEU A N 1
AT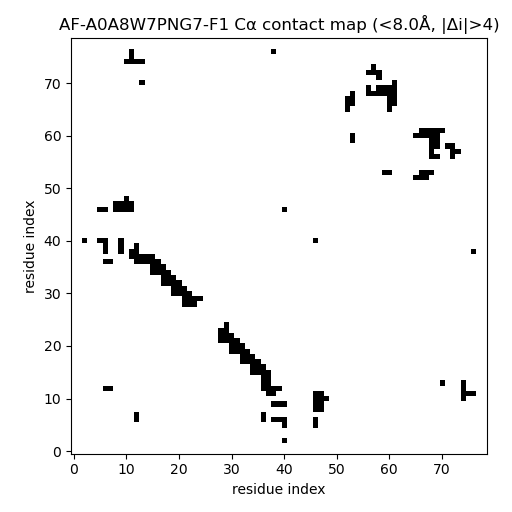OM 507 C CA . LEU A 1 68 ? -5.118 -5.033 9.849 1.00 96.38 68 LEU A CA 1
ATOM 508 C C . LEU A 1 68 ? -6.635 -5.127 10.045 1.00 96.38 68 LEU A C 1
ATOM 510 O O . LEU A 1 68 ? -7.135 -5.994 10.760 1.00 96.38 68 LEU A O 1
ATOM 514 N N . CYS A 1 69 ? -7.380 -4.264 9.354 1.00 96.25 69 CYS A N 1
ATOM 515 C CA . CYS A 1 69 ? -8.833 -4.394 9.248 1.00 96.25 69 CYS A CA 1
ATOM 516 C C . CYS A 1 69 ? -9.231 -5.608 8.392 1.00 96.25 69 CYS A C 1
ATOM 518 O O . CYS A 1 69 ? -8.432 -6.146 7.616 1.00 96.25 69 CYS A O 1
ATOM 520 N N . ASN A 1 70 ? -10.485 -6.042 8.515 1.00 96.25 70 ASN A N 1
ATOM 521 C CA . ASN A 1 70 ? -11.030 -7.100 7.667 1.00 96.25 70 ASN A CA 1
ATOM 522 C C . ASN A 1 70 ? -11.029 -6.716 6.168 1.00 96.25 70 ASN A C 1
ATOM 524 O O . ASN A 1 70 ? -11.078 -5.532 5.835 1.00 96.25 70 ASN A O 1
ATOM 528 N N . PRO A 1 71 ? -10.969 -7.689 5.235 1.00 94.44 71 PRO A N 1
ATOM 529 C CA . PRO A 1 71 ? -10.812 -7.399 3.803 1.00 94.44 71 PRO A CA 1
ATOM 530 C C . PRO A 1 71 ? -11.953 -6.590 3.163 1.00 94.44 71 PRO A C 1
ATOM 532 O O . PRO A 1 71 ? -11.758 -5.979 2.114 1.00 94.44 71 PRO A O 1
ATOM 535 N N . ASP A 1 72 ? -13.142 -6.603 3.763 1.00 94.25 72 ASP A N 1
ATOM 536 C CA . ASP A 1 72 ? -14.322 -5.846 3.341 1.00 94.25 72 ASP A CA 1
ATOM 537 C C . ASP A 1 72 ? -14.409 -4.447 3.981 1.00 94.25 72 ASP A C 1
ATOM 539 O O . ASP A 1 72 ? -15.422 -3.757 3.821 1.00 94.25 72 ASP A O 1
ATOM 543 N N . GLU A 1 73 ? -13.359 -4.009 4.685 1.00 95.06 73 GLU A N 1
ATOM 544 C CA . GLU A 1 73 ? -13.260 -2.660 5.238 1.00 95.06 73 GLU A CA 1
ATOM 545 C C . GLU A 1 73 ? -13.352 -1.608 4.113 1.00 95.06 73 GLU A C 1
ATOM 547 O O . GLU A 1 73 ? -12.577 -1.646 3.146 1.00 95.06 73 GLU A O 1
ATOM 552 N N . PRO A 1 74 ? -14.294 -0.653 4.206 1.00 91.81 74 P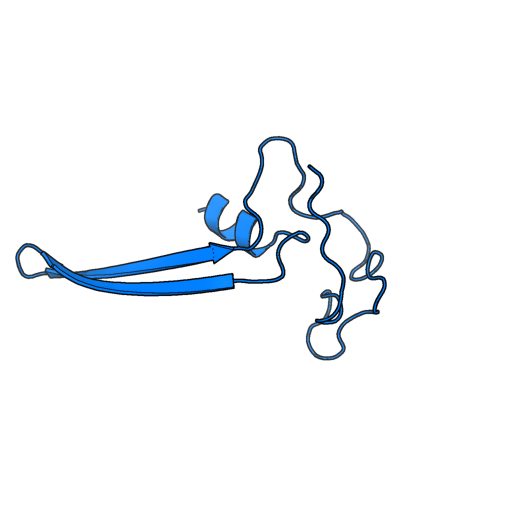RO A N 1
ATOM 553 C CA . PRO A 1 74 ? -14.381 0.436 3.251 1.00 91.81 74 PRO A CA 1
ATOM 554 C C . PRO A 1 74 ? -13.180 1.370 3.409 1.00 91.81 74 PRO A C 1
ATOM 556 O O . PRO A 1 74 ? -12.979 1.988 4.449 1.00 91.81 74 PRO A O 1
ATOM 559 N N . VAL A 1 75 ? -12.414 1.527 2.335 1.00 89.06 75 VAL A N 1
ATOM 560 C CA . VAL A 1 75 ? -11.294 2.466 2.296 1.00 89.06 75 VAL A CA 1
ATOM 561 C C . VAL A 1 75 ? -11.743 3.750 1.613 1.00 89.06 75 VAL A C 1
ATOM 563 O O . VAL A 1 75 ? -12.042 3.754 0.419 1.00 89.06 75 VAL A O 1
ATOM 566 N N . SER A 1 76 ? -11.815 4.844 2.372 1.00 74.44 76 SER A N 1
ATOM 567 C CA . SER A 1 76 ? -12.111 6.173 1.837 1.00 74.44 76 SER A CA 1
ATOM 568 C C . SER A 1 76 ? -10.824 6.944 1.567 1.00 74.44 76 SER A C 1
ATOM 570 O O . SER A 1 76 ? -10.016 7.153 2.473 1.00 74.44 76 SER A O 1
ATOM 572 N N . VAL A 1 77 ? -10.670 7.434 0.342 1.00 68.75 77 VAL A N 1
ATOM 573 C CA . VAL A 1 77 ? -9.691 8.473 0.019 1.00 68.75 77 VAL A CA 1
ATOM 574 C C . VAL A 1 77 ? -10.282 9.838 0.383 1.00 68.75 77 VAL A C 1
ATOM 576 O O . VAL A 1 77 ? -11.354 10.170 -0.127 1.00 68.75 77 VAL A O 1
ATOM 579 N N . PRO A 1 78 ? -9.643 10.629 1.264 1.00 62.12 78 PRO A N 1
ATOM 580 C CA . PRO A 1 78 ? -10.003 12.030 1.408 1.00 62.12 78 PRO A CA 1
ATOM 581 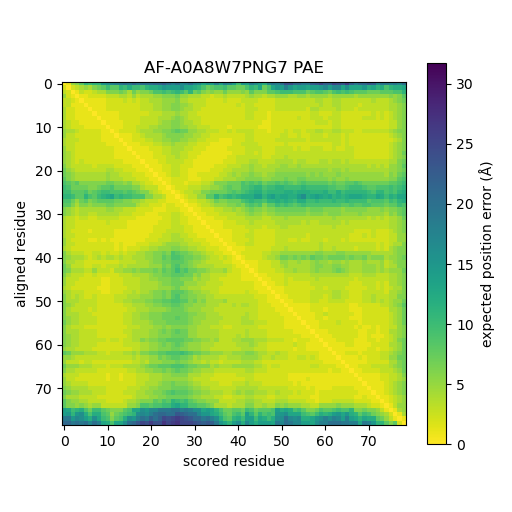C C . PRO A 1 78 ? -9.579 12.738 0.116 1.00 62.12 78 PRO A C 1
ATOM 583 O O . PRO A 1 78 ? -8.385 12.824 -0.171 1.00 62.12 78 PRO A O 1
ATOM 586 N N . TYR A 1 79 ? -10.558 13.149 -0.690 1.00 55.72 79 TYR A N 1
ATOM 587 C CA . TYR A 1 79 ? -10.347 14.061 -1.815 1.00 55.72 79 TYR A CA 1
ATOM 588 C C . TYR A 1 79 ? -10.303 15.504 -1.318 1.00 55.72 79 TYR A C 1
ATOM 590 O O . TYR A 1 79 ? -11.111 15.832 -0.417 1.00 55.72 79 TYR A O 1
#

Mean predicted aligned error: 4.39 Å